Protein AF-A0A4Q4ZYK1-F1 (afdb_monomer_lite)

Sequence (142 aa):
MRPLSVGLQALEALKPWEPWPSESTLEKKIGTAIAASIENYIQQPTEEETRPVDYGVVMVHNATTGQSVMPLSKDATAPRGYFDHAQLLGHEGDESYGRVTVGQWLRATVPGLDKADWDAVVAGVSRYELLKETTKGLEIPW

Foldseek 3Di:
DDDDPPPPPVVVVPDPPDPDPPLVRCPPPPPWDKDKDKDKAWDDADPVRQWIKIKIWIWIAGPSVRDIDIFIFDIQTDDNVLVVVQVVQPADPDRRHGPDDPLRVVCVVDPPDRSQQNSCVGRVDGPVVRVVVRCVPPDHPD

pLDDT: mean 79.95, std 17.39, range [34.22, 96.75]

Structure (mmCIF, N/CA/C/O backbone):
data_AF-A0A4Q4ZYK1-F1
#
_entry.id   AF-A0A4Q4ZYK1-F1
#
loop_
_atom_site.group_PDB
_atom_site.id
_atom_site.type_symbol
_atom_site.label_atom_id
_atom_site.label_alt_id
_atom_site.label_comp_id
_atom_site.label_asym_id
_atom_site.label_entity_id
_atom_site.label_seq_id
_atom_site.pdbx_PDB_ins_code
_atom_site.Cartn_x
_atom_site.Cartn_y
_atom_site.Cartn_z
_atom_site.occupancy
_atom_site.B_iso_or_equiv
_atom_site.auth_seq_id
_atom_site.auth_comp_id
_atom_site.auth_asym_id
_atom_site.auth_atom_id
_atom_site.pdbx_PDB_model_num
ATOM 1 N N . MET A 1 1 ? -38.650 32.221 -24.829 1.00 38.75 1 MET A N 1
ATOM 2 C CA . M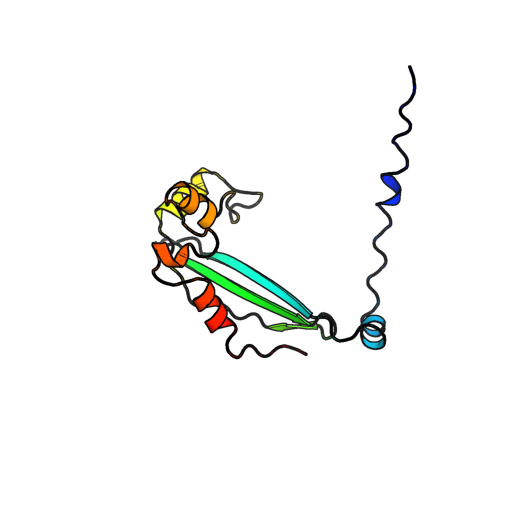ET A 1 1 ? -37.946 32.257 -23.530 1.00 38.75 1 MET A CA 1
ATOM 3 C C . MET A 1 1 ? -38.811 31.558 -22.496 1.00 38.75 1 MET A C 1
ATOM 5 O O . MET A 1 1 ? -39.856 32.084 -22.146 1.00 38.75 1 MET A O 1
ATOM 9 N N . ARG A 1 2 ? -38.437 30.343 -22.087 1.00 34.22 2 ARG A N 1
ATOM 10 C CA . ARG A 1 2 ? -39.022 29.653 -20.929 1.00 34.22 2 ARG A CA 1
ATOM 11 C C . ARG A 1 2 ? -37.935 29.630 -19.850 1.00 34.22 2 ARG A C 1
ATOM 13 O O . ARG A 1 2 ? -36.830 29.209 -20.189 1.00 34.22 2 ARG A O 1
ATOM 20 N N . PRO A 1 3 ? -38.180 30.100 -18.619 1.00 36.31 3 PRO A N 1
ATOM 21 C CA . PRO A 1 3 ? -37.187 29.983 -17.566 1.00 36.31 3 PRO A CA 1
ATOM 22 C C . PRO A 1 3 ? -37.113 28.523 -17.098 1.00 36.31 3 PRO A C 1
ATOM 24 O O . PRO A 1 3 ? -38.133 27.878 -16.859 1.00 36.31 3 PRO A O 1
ATOM 27 N N . LEU A 1 4 ? -35.885 28.008 -17.029 1.00 37.47 4 LEU A N 1
ATOM 28 C CA . LEU A 1 4 ? -35.530 26.688 -16.514 1.00 37.47 4 LEU A CA 1
ATOM 29 C C . LEU A 1 4 ? -35.800 26.639 -15.004 1.00 37.47 4 LEU A C 1
ATOM 31 O O . LEU A 1 4 ? -35.128 27.300 -14.217 1.00 37.47 4 LEU A O 1
ATOM 35 N N . SER A 1 5 ? -36.773 25.829 -14.599 1.00 47.78 5 SER A N 1
ATOM 36 C CA . SER A 1 5 ? -37.141 25.538 -13.211 1.00 47.78 5 SER A CA 1
ATOM 37 C C . SER A 1 5 ? -36.249 24.452 -12.586 1.00 47.78 5 SER A C 1
ATOM 39 O O . SER A 1 5 ? -36.757 23.475 -12.044 1.00 47.78 5 SER A O 1
ATOM 41 N N . VAL A 1 6 ? -34.923 24.584 -12.678 1.00 44.22 6 VAL A N 1
ATOM 42 C CA . VAL A 1 6 ? -33.968 23.560 -12.183 1.00 44.22 6 VAL A CA 1
ATOM 43 C C . VAL A 1 6 ? -33.164 24.062 -10.970 1.00 44.22 6 VAL A C 1
ATOM 45 O O . VAL A 1 6 ? -32.109 23.542 -10.636 1.00 44.22 6 VAL A O 1
ATOM 48 N N . GLY A 1 7 ? -33.659 25.094 -10.281 1.00 40.66 7 GLY A N 1
ATOM 49 C CA . GLY A 1 7 ? -32.918 25.772 -9.210 1.00 40.66 7 GLY A CA 1
ATOM 50 C C . GLY A 1 7 ? -33.197 25.321 -7.773 1.00 40.66 7 GLY A C 1
ATOM 51 O O . GLY A 1 7 ? -32.487 25.778 -6.887 1.00 40.66 7 GLY A O 1
ATOM 52 N N . LEU A 1 8 ? -34.203 24.476 -7.501 1.00 39.66 8 LEU A N 1
ATOM 53 C CA . LEU A 1 8 ? -34.606 24.183 -6.109 1.00 39.66 8 LEU A CA 1
ATOM 54 C C . LEU A 1 8 ? -34.211 22.800 -5.571 1.00 39.66 8 LEU A C 1
ATOM 56 O O . LEU A 1 8 ? -34.051 22.668 -4.365 1.00 39.66 8 LEU A O 1
ATOM 60 N N . GLN A 1 9 ? -33.991 21.786 -6.412 1.00 43.53 9 GLN A N 1
ATOM 61 C CA . GLN A 1 9 ? -33.667 20.435 -5.914 1.00 43.53 9 GLN A CA 1
ATOM 62 C C . GLN A 1 9 ? -32.195 20.262 -5.503 1.00 43.53 9 GLN A C 1
ATOM 64 O O . GLN A 1 9 ? -31.885 19.398 -4.690 1.00 43.53 9 GLN A O 1
ATOM 69 N N . ALA A 1 10 ? -31.283 21.101 -6.006 1.00 41.72 10 ALA A N 1
ATOM 70 C CA . ALA A 1 10 ? -29.862 21.034 -5.648 1.00 41.72 10 ALA A CA 1
ATOM 71 C C . ALA A 1 10 ? -29.531 21.702 -4.297 1.00 41.72 10 ALA A C 1
ATOM 73 O O . ALA A 1 10 ? -28.485 21.425 -3.718 1.00 41.72 10 ALA A O 1
ATOM 74 N N . LEU A 1 11 ? -30.416 22.560 -3.774 1.00 37.97 11 LEU A N 1
ATOM 75 C CA . LEU A 1 11 ? -30.206 23.267 -2.503 1.00 37.97 11 LEU A CA 1
ATOM 76 C C . LEU A 1 11 ? -30.679 22.467 -1.276 1.00 37.97 1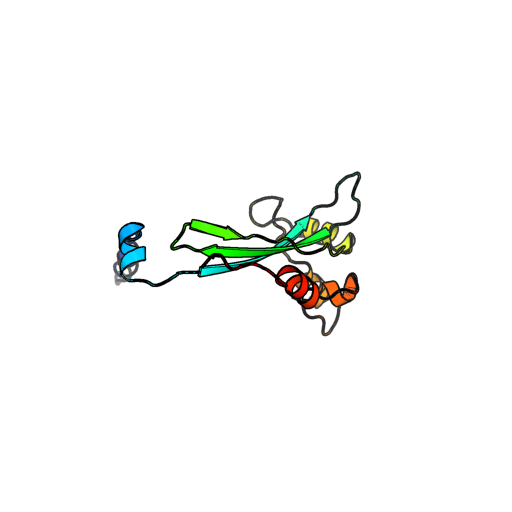1 LEU A C 1
ATOM 78 O O . LEU A 1 11 ? -30.181 22.702 -0.181 1.00 37.97 11 LEU A O 1
ATOM 82 N N . GLU A 1 12 ? -31.560 21.472 -1.441 1.00 43.72 12 GLU A N 1
ATOM 83 C CA . GLU A 1 12 ? -31.958 20.567 -0.345 1.00 43.72 12 GLU A CA 1
ATOM 84 C C . GLU A 1 12 ? -30.881 19.527 0.015 1.00 43.72 12 GLU A C 1
ATOM 86 O O . GLU A 1 12 ? -30.918 18.961 1.108 1.00 43.72 12 GLU A O 1
ATOM 91 N N . ALA A 1 13 ? -29.893 19.305 -0.860 1.00 45.56 13 ALA A N 1
ATOM 92 C CA . ALA A 1 13 ? -28.753 18.416 -0.606 1.00 45.56 13 ALA A CA 1
ATOM 93 C C . ALA A 1 13 ? -27.644 19.069 0.246 1.00 45.56 13 ALA A C 1
ATOM 95 O O . ALA A 1 13 ? -26.728 18.384 0.691 1.00 45.56 13 ALA A O 1
ATOM 96 N N . LEU A 1 14 ? -27.742 20.378 0.502 1.00 44.31 14 LEU A N 1
ATOM 97 C CA . LEU A 1 14 ? -26.846 21.145 1.373 1.00 44.31 14 LEU A CA 1
ATOM 98 C C . LEU A 1 14 ? -27.494 21.407 2.736 1.00 44.31 14 LEU A C 1
ATOM 100 O O . LEU A 1 14 ? -27.354 22.492 3.306 1.00 44.31 14 LEU A O 1
ATOM 104 N N . LYS A 1 15 ? -28.217 20.422 3.284 1.00 42.72 15 LYS A N 1
ATOM 105 C CA . LYS A 1 15 ? -28.489 20.463 4.721 1.00 42.72 15 LYS A CA 1
ATOM 106 C C . LYS A 1 15 ? -27.132 20.481 5.431 1.00 42.72 15 LYS A C 1
ATOM 108 O O . LYS A 1 15 ? -26.275 19.670 5.074 1.00 42.72 15 LYS A O 1
ATOM 113 N N . PRO A 1 16 ? -26.906 21.390 6.397 1.00 46.12 16 PRO A N 1
ATOM 114 C CA . PRO A 1 16 ? -25.759 21.256 7.278 1.00 46.12 16 PRO A CA 1
ATOM 115 C C . PRO A 1 16 ? -25.810 19.835 7.828 1.00 46.12 16 PRO A C 1
ATOM 117 O O . PRO A 1 16 ? -26.860 19.409 8.313 1.00 46.12 16 PRO A O 1
ATOM 120 N N . TRP A 1 17 ? -24.716 19.098 7.629 1.00 50.25 17 TRP A N 1
ATOM 121 C CA . TRP A 1 17 ? -24.505 17.782 8.212 1.00 50.25 17 TRP A CA 1
ATOM 122 C C . TRP A 1 17 ? -25.092 17.779 9.626 1.00 50.25 17 TRP A C 1
ATOM 124 O O . TRP A 1 17 ? -24.800 18.675 10.427 1.00 50.25 17 TRP A O 1
ATOM 134 N N . GLU A 1 18 ? -26.013 16.854 9.898 1.00 53.19 18 GLU A N 1
ATOM 135 C CA . GLU A 1 18 ? -26.502 16.699 11.261 1.00 53.19 18 GLU A CA 1
ATOM 136 C C . GLU A 1 18 ? -25.273 16.491 12.151 1.00 53.19 18 GLU A C 1
ATOM 138 O O . GLU A 1 18 ? -24.368 15.745 11.754 1.00 53.19 18 GLU A O 1
ATOM 143 N N . PRO A 1 19 ? -25.177 17.186 13.299 1.00 57.97 19 PRO A N 1
ATOM 144 C CA . PRO A 1 19 ? -24.050 16.997 14.190 1.00 57.97 19 PRO A CA 1
ATOM 145 C C . PRO A 1 19 ? -23.947 15.506 14.481 1.00 57.97 19 PRO A C 1
ATOM 147 O O . PRO A 1 19 ? -24.948 14.872 14.830 1.00 57.97 19 PRO A O 1
ATOM 150 N N . TRP A 1 20 ? -22.746 14.958 14.282 1.00 55.03 20 TRP A N 1
ATOM 151 C CA . TRP A 1 20 ? -22.459 13.565 14.596 1.00 55.03 20 TRP A CA 1
ATOM 152 C C . TRP A 1 20 ? -23.040 13.267 15.985 1.00 55.03 20 TRP A C 1
ATOM 154 O O . TRP A 1 20 ? -22.831 14.081 16.896 1.00 55.03 20 TRP A O 1
ATOM 164 N N . PRO A 1 21 ? -23.820 12.185 16.162 1.00 59.31 21 PRO A N 1
ATOM 165 C CA . PRO A 1 21 ? -24.350 11.844 17.474 1.00 59.31 21 PRO A CA 1
ATOM 166 C C . PRO A 1 21 ? -23.203 11.868 18.485 1.00 59.31 21 PRO A C 1
ATOM 168 O O . PRO A 1 21 ? -22.118 11.361 18.198 1.00 59.31 21 PRO A O 1
ATOM 171 N N . SER A 1 22 ? -23.426 12.499 19.644 1.00 58.62 22 SER A N 1
ATOM 172 C CA . SER A 1 22 ? -22.420 12.542 20.710 1.00 58.62 22 SER A CA 1
ATOM 173 C C . SER A 1 22 ? -21.926 11.124 21.010 1.00 58.62 22 SER A C 1
ATOM 175 O O . SER A 1 22 ? -22.719 10.187 20.902 1.00 58.62 22 SER A O 1
ATOM 177 N N . GLU A 1 23 ? -20.665 10.955 21.422 1.00 54.44 23 GLU A N 1
ATOM 178 C CA . GLU A 1 23 ? -20.086 9.638 21.773 1.00 54.44 23 GLU A CA 1
ATOM 179 C C . GLU A 1 23 ? -21.047 8.805 22.645 1.00 54.44 23 GLU A C 1
ATOM 181 O O . GLU A 1 23 ? -21.353 7.655 22.343 1.00 54.44 23 GLU A O 1
ATOM 186 N N . SER A 1 24 ? -21.680 9.451 23.629 1.00 54.44 24 SER A N 1
ATOM 187 C CA . SER A 1 24 ? -22.664 8.843 24.536 1.00 54.44 24 SER A CA 1
ATOM 188 C C . SER A 1 24 ? -23.961 8.332 23.883 1.00 54.44 24 SER A C 1
ATOM 190 O O . SER A 1 24 ? -24.680 7.524 24.479 1.00 54.44 24 SER A O 1
ATOM 192 N N . THR A 1 25 ? -24.304 8.826 22.692 1.00 54.34 25 THR A N 1
ATOM 193 C CA . THR A 1 25 ? -25.488 8.431 21.914 1.00 54.34 25 THR A CA 1
ATOM 194 C C . THR A 1 25 ? -25.168 7.264 20.979 1.00 54.34 25 THR A C 1
ATOM 196 O O . THR A 1 25 ? -26.027 6.402 20.782 1.00 54.34 25 THR A O 1
ATOM 199 N N . LEU A 1 26 ? -23.936 7.198 20.456 1.00 55.78 26 LEU A N 1
ATOM 200 C CA . LEU A 1 26 ? -23.427 6.054 19.693 1.00 55.78 26 LEU A CA 1
ATOM 201 C C . LEU A 1 26 ? -23.354 4.806 20.579 1.00 55.78 26 LEU A C 1
ATOM 203 O O . LEU A 1 26 ? -23.958 3.793 20.236 1.00 55.78 26 LEU A O 1
ATOM 207 N N . GLU A 1 27 ? -22.753 4.924 21.767 1.00 53.41 27 GLU A N 1
ATOM 208 C CA . GLU A 1 27 ? -22.574 3.816 22.722 1.00 53.41 27 GLU A CA 1
ATOM 209 C C . GLU A 1 27 ? -23.880 3.121 23.147 1.00 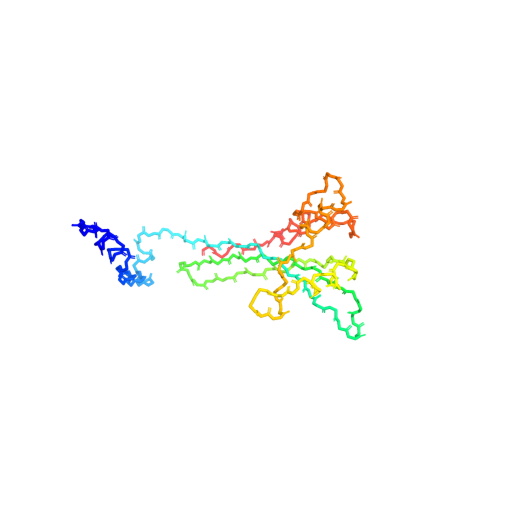53.41 27 GLU A C 1
ATOM 211 O O . GLU A 1 27 ? -23.878 1.946 23.508 1.00 53.41 27 GLU A O 1
ATOM 216 N N . LYS A 1 28 ? -25.016 3.834 23.147 1.00 57.16 28 LYS A N 1
ATOM 217 C CA . LYS A 1 28 ? -26.273 3.336 23.739 1.00 57.16 28 LYS A CA 1
ATOM 218 C C . LYS A 1 28 ? -27.264 2.732 22.743 1.00 57.16 28 LYS A C 1
ATOM 220 O O . LYS A 1 28 ? -28.294 2.217 23.181 1.00 57.16 28 LYS A O 1
ATOM 225 N N . LYS A 1 29 ? -27.018 2.810 21.429 1.00 57.56 29 LYS A N 1
ATOM 226 C CA . LYS A 1 29 ? -27.977 2.336 20.403 1.00 57.56 29 LYS A CA 1
ATOM 227 C C . LYS A 1 29 ? -27.357 1.654 19.188 1.00 57.56 29 LYS A C 1
ATOM 229 O O . LYS A 1 29 ? -28.050 0.890 18.522 1.00 57.56 29 LYS A O 1
ATOM 234 N N . ILE A 1 30 ? -26.099 1.938 18.887 1.00 65.25 30 ILE A N 1
ATOM 235 C CA . ILE A 1 30 ? -25.355 1.356 17.775 1.00 65.25 30 ILE A CA 1
ATOM 236 C C . ILE A 1 30 ? -24.335 0.452 18.469 1.00 65.25 30 ILE A C 1
ATOM 238 O O . ILE A 1 30 ? -23.720 0.879 19.437 1.00 65.25 30 ILE A O 1
ATOM 242 N N . GLY A 1 31 ? -24.231 -0.825 18.106 1.00 79.56 31 GLY A N 1
ATOM 243 C CA . GLY A 1 31 ? -23.212 -1.699 18.705 1.00 79.56 31 GLY A CA 1
ATOM 244 C C . GLY A 1 31 ? -21.785 -1.193 18.434 1.00 79.56 31 GLY A C 1
ATOM 245 O O . GLY A 1 31 ? -21.569 -0.051 18.030 1.00 79.56 31 GLY A O 1
ATOM 246 N N . THR A 1 32 ? -20.783 -2.054 18.592 1.00 87.62 32 THR A N 1
ATOM 247 C CA . THR A 1 32 ? -19.418 -1.714 18.164 1.00 87.62 32 THR A CA 1
ATOM 248 C C . THR A 1 32 ? -19.398 -1.358 16.671 1.00 87.62 32 THR A C 1
ATOM 250 O O . THR A 1 32 ? -19.817 -2.156 15.828 1.00 87.62 32 THR A O 1
ATOM 253 N N . ALA A 1 33 ? -18.900 -0.165 16.343 1.00 90.38 33 ALA A N 1
ATOM 254 C CA . ALA A 1 33 ? -18.683 0.296 14.980 1.00 90.38 33 ALA A CA 1
ATOM 255 C C . ALA A 1 33 ? -17.186 0.235 14.656 1.00 90.38 33 ALA A C 1
ATOM 257 O O . ALA A 1 33 ? -16.393 0.994 15.208 1.00 90.38 33 ALA A O 1
ATOM 258 N N . ILE A 1 34 ? -16.807 -0.658 13.740 1.00 93.81 34 ILE A N 1
ATOM 259 C CA . ILE A 1 34 ? -15.431 -0.791 13.253 1.00 93.81 34 ILE A CA 1
ATOM 260 C C . ILE A 1 34 ? -15.341 -0.252 11.825 1.00 93.81 34 ILE A C 1
ATOM 262 O O . ILE A 1 34 ? -16.092 -0.681 10.948 1.00 93.81 34 ILE A O 1
ATOM 266 N N . ALA A 1 35 ? -14.395 0.650 11.584 1.00 94.50 35 ALA A N 1
ATOM 267 C CA . ALA A 1 35 ? -13.946 1.042 10.257 1.00 94.50 35 ALA A CA 1
ATOM 268 C C . ALA A 1 35 ? -12.596 0.375 9.975 1.00 94.50 35 ALA A C 1
ATOM 270 O O . ALA A 1 35 ? -11.720 0.366 10.837 1.00 94.50 35 ALA A O 1
ATOM 271 N N . ALA A 1 36 ? -12.418 -0.178 8.778 1.00 94.56 36 ALA A N 1
ATOM 272 C CA . ALA A 1 36 ? -11.145 -0.747 8.364 1.00 94.56 36 ALA A CA 1
ATOM 273 C C . ALA A 1 36 ? -10.769 -0.269 6.963 1.00 94.56 36 ALA A C 1
ATOM 275 O O . ALA A 1 36 ? -11.631 -0.180 6.087 1.00 94.56 36 ALA A O 1
ATOM 276 N N . SER A 1 37 ? -9.487 0.014 6.758 1.00 95.19 37 SER A N 1
ATOM 277 C CA . SER A 1 37 ? -8.925 0.357 5.454 1.00 95.19 37 SER A CA 1
ATOM 278 C C . SER A 1 37 ? -7.621 -0.390 5.218 1.00 95.19 37 SER A C 1
ATOM 280 O O . SER A 1 37 ? -6.940 -0.824 6.149 1.00 95.19 37 SER A O 1
ATOM 282 N N . ILE A 1 38 ? -7.300 -0.568 3.941 1.00 93.38 38 ILE A N 1
ATOM 283 C CA . ILE A 1 38 ? -5.995 -1.037 3.496 1.00 93.38 38 ILE A CA 1
ATOM 284 C C . ILE A 1 38 ? -5.501 0.005 2.510 1.00 93.38 38 ILE A C 1
ATOM 286 O O . ILE A 1 38 ? -6.118 0.195 1.464 1.00 93.38 38 ILE A O 1
ATOM 290 N N . GLU A 1 39 ? -4.411 0.666 2.862 1.00 89.81 39 GLU A N 1
ATOM 291 C CA . GLU A 1 39 ? -3.783 1.697 2.047 1.00 89.81 39 GLU A CA 1
ATOM 292 C C . GLU A 1 39 ? -2.404 1.224 1.620 1.00 89.81 39 GLU A C 1
ATOM 294 O O . GLU A 1 39 ? -1.694 0.588 2.394 1.00 89.81 39 GLU A O 1
ATOM 299 N N . ASN A 1 40 ? -2.008 1.552 0.397 1.00 87.38 40 ASN A N 1
ATOM 300 C CA . ASN A 1 40 ? -0.674 1.242 -0.098 1.00 87.38 40 ASN A CA 1
ATOM 301 C C . ASN A 1 40 ? 0.040 2.544 -0.424 1.00 87.38 40 ASN A C 1
ATOM 303 O O . ASN A 1 40 ? -0.559 3.453 -1.003 1.00 87.38 40 ASN A O 1
ATOM 307 N N . TYR A 1 41 ? 1.321 2.621 -0.092 1.00 86.31 41 TYR A N 1
ATOM 308 C CA . TYR A 1 41 ? 2.141 3.764 -0.457 1.00 86.31 41 TYR A CA 1
ATOM 309 C C . TYR A 1 41 ? 3.516 3.313 -0.916 1.00 86.31 41 TYR A C 1
ATOM 311 O O . TYR A 1 41 ? 4.055 2.300 -0.472 1.00 86.31 41 TYR A O 1
ATOM 319 N N . ILE A 1 42 ? 4.087 4.113 -1.807 1.00 87.25 42 ILE A N 1
ATOM 320 C CA . ILE A 1 42 ? 5.434 3.912 -2.312 1.00 87.25 42 ILE A CA 1
ATOM 321 C C . ILE A 1 42 ? 6.302 4.976 -1.680 1.00 87.25 42 ILE A C 1
ATOM 323 O O . ILE A 1 42 ? 6.139 6.167 -1.950 1.00 87.25 42 ILE A O 1
ATOM 327 N N . GLN A 1 43 ? 7.228 4.536 -0.841 1.00 88.56 43 GLN A N 1
ATOM 328 C CA . GLN A 1 43 ? 8.309 5.371 -0.366 1.00 88.56 43 GLN A CA 1
ATOM 329 C C . GLN A 1 43 ? 9.142 5.815 -1.566 1.00 88.56 43 GLN A C 1
ATOM 331 O O . GLN A 1 43 ? 9.646 4.994 -2.343 1.00 88.56 43 GLN A O 1
ATOM 336 N N . GLN A 1 44 ? 9.245 7.134 -1.726 1.00 85.62 44 GLN A N 1
ATOM 337 C CA . GLN A 1 44 ? 10.053 7.722 -2.780 1.00 85.62 44 GLN A CA 1
ATOM 338 C C . GLN A 1 44 ? 11.530 7.387 -2.531 1.00 85.62 44 GLN A C 1
ATOM 340 O O . GLN A 1 44 ? 11.988 7.474 -1.390 1.00 85.62 44 GLN A O 1
ATOM 345 N N . PRO A 1 45 ? 12.281 7.009 -3.574 1.00 86.31 45 PRO A N 1
ATOM 346 C CA . PRO A 1 45 ? 13.699 6.745 -3.436 1.00 86.31 45 PRO A CA 1
ATOM 347 C C . PRO A 1 45 ? 14.449 8.029 -3.060 1.00 86.31 45 PRO A C 1
ATOM 349 O O . PRO A 1 45 ? 14.174 9.103 -3.596 1.00 86.31 45 PRO A O 1
ATOM 352 N N . THR A 1 46 ? 15.429 7.901 -2.174 1.00 84.06 46 THR A N 1
ATOM 353 C CA . THR A 1 46 ? 16.326 8.985 -1.754 1.00 84.06 46 THR A CA 1
ATOM 354 C C . THR A 1 46 ? 17.692 8.848 -2.440 1.00 84.06 46 THR A C 1
ATOM 356 O O . THR A 1 46 ? 17.901 7.958 -3.269 1.00 84.06 46 THR A O 1
ATOM 359 N N . GLU A 1 47 ? 18.642 9.736 -2.123 1.00 81.12 47 GLU A N 1
ATOM 360 C CA . GLU A 1 47 ? 20.035 9.583 -2.578 1.00 81.12 47 GLU A CA 1
ATOM 361 C C . GLU A 1 47 ? 20.680 8.296 -2.034 1.00 81.12 47 GLU A C 1
ATOM 363 O O . GLU A 1 47 ? 21.475 7.659 -2.724 1.00 81.12 47 GLU A O 1
ATOM 368 N N . GLU A 1 48 ? 20.301 7.889 -0.820 1.00 78.06 48 GLU A N 1
ATOM 369 C CA . GLU A 1 48 ? 20.809 6.689 -0.150 1.00 78.06 48 GLU A CA 1
ATOM 370 C C . GLU A 1 48 ? 20.010 5.437 -0.550 1.00 78.06 48 GLU A C 1
ATOM 372 O O . GLU A 1 48 ? 20.578 4.374 -0.813 1.00 78.06 48 GLU A O 1
ATOM 377 N N . GLU A 1 49 ? 18.688 5.566 -0.676 1.00 77.75 49 GLU A N 1
ATOM 378 C CA . GLU A 1 49 ? 17.780 4.486 -1.061 1.00 77.75 49 GLU A CA 1
ATOM 379 C C . GLU A 1 49 ? 17.345 4.640 -2.513 1.00 77.75 49 GLU A C 1
ATOM 381 O O . GLU A 1 49 ? 16.334 5.249 -2.849 1.00 77.75 49 GLU A O 1
ATOM 386 N N . THR A 1 50 ? 18.115 4.040 -3.412 1.00 80.06 50 THR A N 1
ATOM 387 C CA . THR A 1 50 ? 17.935 4.251 -4.856 1.00 80.06 50 THR A CA 1
ATOM 388 C C . THR A 1 50 ? 16.693 3.586 -5.455 1.00 80.06 50 THR A C 1
ATOM 390 O O . THR A 1 50 ? 16.344 3.880 -6.605 1.00 80.06 50 THR A O 1
ATOM 393 N N . ARG A 1 51 ? 16.015 2.693 -4.722 1.00 82.50 51 ARG A N 1
ATOM 394 C CA . ARG A 1 51 ? 14.863 1.933 -5.224 1.00 82.50 51 ARG A CA 1
ATOM 395 C C . ARG A 1 51 ? 13.589 2.299 -4.457 1.00 82.50 51 ARG A C 1
ATOM 397 O O . ARG A 1 51 ? 13.630 2.288 -3.233 1.00 82.50 51 ARG A O 1
ATOM 404 N N . PRO A 1 52 ? 12.476 2.588 -5.157 1.00 88.25 52 PRO A N 1
ATOM 405 C CA . PRO A 1 52 ? 11.187 2.812 -4.515 1.00 88.25 52 PRO A CA 1
ATOM 406 C C . PRO A 1 52 ? 10.732 1.547 -3.783 1.00 88.25 52 PRO A C 1
ATOM 408 O O . PRO A 1 52 ? 10.875 0.436 -4.304 1.00 88.25 52 PRO A O 1
ATOM 411 N N . VAL A 1 53 ? 10.162 1.725 -2.597 1.00 89.88 53 VAL A N 1
ATOM 412 C CA . VAL A 1 53 ? 9.684 0.622 -1.762 1.00 89.88 53 VAL A CA 1
ATOM 413 C C . VAL A 1 53 ? 8.198 0.784 -1.522 1.00 89.88 53 VAL A C 1
ATOM 415 O O . VAL A 1 53 ? 7.753 1.844 -1.099 1.00 89.88 53 VAL A O 1
ATOM 418 N N . ASP A 1 54 ? 7.434 -0.257 -1.808 1.00 90.50 54 ASP A N 1
ATOM 419 C CA . ASP A 1 54 ? 6.016 -0.306 -1.511 1.00 90.50 54 ASP A CA 1
ATOM 420 C C . ASP A 1 54 ? 5.766 -0.939 -0.137 1.00 90.50 54 ASP A C 1
ATOM 422 O O . ASP A 1 54 ? 6.360 -1.966 0.213 1.00 90.50 54 ASP A O 1
ATOM 426 N N . TYR A 1 55 ? 4.860 -0.315 0.611 1.00 91.88 55 TYR A N 1
ATOM 427 C CA . TYR A 1 55 ? 4.290 -0.852 1.833 1.00 91.88 55 TYR A CA 1
ATOM 428 C C . TYR A 1 55 ? 2.761 -0.850 1.764 1.00 91.88 55 TYR A C 1
ATOM 430 O O . TYR A 1 55 ? 2.142 0.072 1.229 1.00 91.88 55 TYR A O 1
ATOM 438 N N . GLY A 1 56 ? 2.143 -1.855 2.384 1.00 92.56 56 GLY A N 1
ATOM 439 C CA . GLY A 1 56 ? 0.724 -1.869 2.723 1.00 92.56 56 GLY A CA 1
ATOM 440 C C . GLY A 1 56 ? 0.509 -1.537 4.199 1.00 92.56 56 GLY A C 1
ATOM 441 O O . GLY A 1 56 ? 1.149 -2.115 5.074 1.00 92.56 56 GLY A O 1
ATOM 442 N N . VAL A 1 57 ? -0.423 -0.640 4.491 1.00 94.31 57 VAL A N 1
ATOM 443 C CA . VAL A 1 57 ? -0.907 -0.318 5.835 1.00 94.31 57 VAL A CA 1
ATOM 444 C C . VAL A 1 57 ? -2.303 -0.890 5.968 1.00 94.31 57 VAL A C 1
ATOM 446 O O . VAL A 1 57 ? -3.177 -0.584 5.161 1.00 94.31 57 VAL A O 1
ATOM 449 N N . VAL A 1 58 ? -2.537 -1.687 7.004 1.00 95.31 58 VAL A N 1
ATOM 450 C CA . VAL A 1 58 ? -3.896 -2.068 7.396 1.00 95.31 58 VAL A CA 1
ATOM 451 C C . VAL A 1 58 ? -4.272 -1.209 8.586 1.00 95.31 58 VAL A C 1
ATOM 453 O O . VAL A 1 58 ? -3.529 -1.172 9.555 1.00 95.31 58 VAL A O 1
ATOM 456 N N . MET A 1 59 ? -5.410 -0.531 8.539 1.00 96.06 59 MET A N 1
ATOM 457 C CA . MET A 1 59 ? -5.948 0.228 9.664 1.00 96.06 59 MET A CA 1
ATOM 458 C C . MET A 1 59 ? -7.261 -0.401 10.100 1.00 96.06 59 MET A C 1
ATOM 460 O O . MET A 1 59 ? -8.133 -0.658 9.275 1.00 96.06 59 MET A O 1
ATOM 464 N N . VAL A 1 60 ? -7.414 -0.619 11.402 1.00 96.75 60 VAL A N 1
ATOM 465 C CA . VAL A 1 60 ? -8.690 -0.978 12.025 1.00 96.75 60 VAL A CA 1
ATOM 466 C C . VAL A 1 60 ? -8.948 0.018 13.142 1.00 96.75 60 VAL A C 1
ATOM 468 O O . VAL A 1 60 ? -8.147 0.141 14.066 1.00 96.75 60 VAL A O 1
ATOM 471 N N . HIS A 1 61 ? -10.057 0.738 13.040 1.00 96.12 61 HIS A N 1
ATOM 472 C CA . HIS A 1 61 ? -10.476 1.776 13.965 1.00 96.12 61 HIS A CA 1
ATOM 473 C C . HIS A 1 61 ? -11.835 1.428 14.559 1.00 96.12 61 HIS A C 1
ATOM 475 O O . HIS A 1 61 ? -12.815 1.247 13.837 1.00 96.12 61 HIS A O 1
ATOM 481 N N . ASN A 1 62 ? -11.901 1.373 15.880 1.00 94.88 62 ASN A N 1
ATOM 482 C CA . ASN A 1 62 ? -13.149 1.309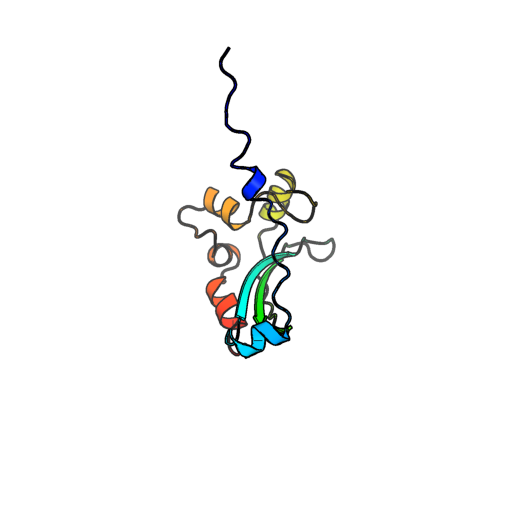 16.609 1.00 94.88 62 ASN A CA 1
ATOM 483 C C . ASN A 1 62 ? -13.680 2.723 16.812 1.00 94.88 62 ASN A C 1
ATOM 485 O O . ASN A 1 62 ? -13.206 3.457 17.673 1.00 94.88 62 ASN A O 1
ATOM 489 N N . ALA A 1 63 ? -14.681 3.092 16.019 1.00 90.88 63 ALA A N 1
ATOM 490 C CA . ALA A 1 63 ? -15.320 4.399 16.094 1.00 90.88 63 ALA A CA 1
ATOM 491 C C . ALA A 1 63 ? -16.175 4.567 17.361 1.00 90.88 63 ALA A C 1
ATOM 493 O O . ALA A 1 63 ? -16.532 5.689 17.709 1.00 90.88 63 ALA A O 1
ATOM 494 N N . THR A 1 64 ? -16.509 3.468 18.046 1.00 87.31 64 THR A N 1
ATOM 495 C CA . THR A 1 64 ? -17.227 3.504 19.324 1.00 87.31 64 THR A CA 1
ATOM 496 C C . THR A 1 64 ? -16.284 3.826 20.483 1.00 87.31 64 THR A C 1
ATOM 498 O O . THR A 1 64 ? -16.666 4.586 21.364 1.00 87.31 64 THR A O 1
ATOM 501 N N . THR A 1 65 ? -15.061 3.281 20.491 1.00 89.44 65 THR A N 1
ATOM 502 C CA . THR A 1 65 ? -14.094 3.456 21.599 1.00 89.44 65 THR A CA 1
ATOM 503 C C . THR A 1 65 ? -12.946 4.418 21.283 1.00 89.44 65 THR A C 1
ATOM 505 O O . THR A 1 65 ? -12.138 4.728 22.158 1.00 89.44 65 THR A O 1
ATOM 508 N N . GLY A 1 66 ? -12.822 4.864 20.032 1.00 90.12 66 GLY A N 1
ATOM 509 C CA . GLY A 1 66 ? -11.720 5.694 19.544 1.00 90.12 66 GLY A CA 1
ATOM 510 C C . GLY A 1 66 ? -10.386 4.949 19.380 1.00 90.12 6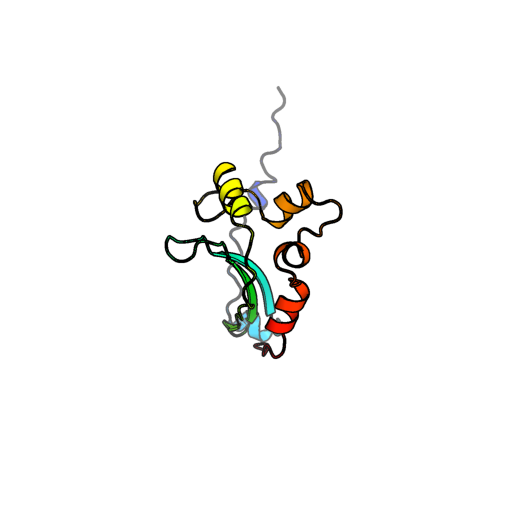6 GLY A C 1
ATOM 511 O O . GLY A 1 66 ? -9.378 5.565 19.033 1.00 90.12 66 GLY A O 1
ATOM 512 N N . GLN A 1 67 ? -10.341 3.637 19.623 1.00 95.00 67 GLN A N 1
ATOM 513 C CA . GLN A 1 67 ? -9.109 2.849 19.560 1.00 95.00 67 GLN A CA 1
ATOM 514 C C . GLN A 1 67 ? -8.754 2.452 18.126 1.00 95.00 67 GLN A C 1
ATOM 516 O O . GLN A 1 67 ? -9.629 2.152 17.319 1.00 95.00 67 GLN A O 1
ATOM 521 N N . SER A 1 68 ? -7.458 2.421 17.806 1.00 96.25 68 SER A N 1
ATOM 522 C CA . SER A 1 68 ? -6.973 2.052 16.471 1.00 96.25 68 SER A CA 1
ATOM 523 C C . SER A 1 68 ? -5.773 1.118 16.543 1.00 96.25 68 SER A C 1
ATOM 525 O O . SER A 1 68 ? -4.920 1.266 17.416 1.00 96.25 68 SER A O 1
ATOM 527 N N . VAL A 1 69 ? -5.677 0.213 15.574 1.00 96.75 69 VAL A N 1
ATOM 528 C CA . VAL A 1 69 ? -4.482 -0.591 15.291 1.00 96.75 69 VAL A CA 1
ATOM 529 C C . VAL A 1 69 ? -4.094 -0.407 13.827 1.00 96.75 69 VAL A C 1
ATOM 531 O O . VAL A 1 69 ? -4.963 -0.365 12.954 1.00 96.75 69 VAL A O 1
ATOM 534 N N . MET A 1 70 ? -2.795 -0.247 13.567 1.00 95.31 70 MET A N 1
ATOM 535 C CA . MET A 1 70 ? -2.272 0.095 12.239 1.00 95.31 70 MET A CA 1
ATOM 536 C C . MET A 1 70 ? -0.981 -0.672 11.903 1.00 95.31 70 MET A C 1
ATOM 538 O O . MET A 1 70 ? 0.099 -0.079 11.923 1.00 95.31 70 MET A O 1
ATOM 542 N N . PRO A 1 71 ? -1.027 -1.995 11.669 1.00 94.81 71 PRO A N 1
ATOM 543 C CA . PRO A 1 71 ? 0.159 -2.731 11.249 1.00 94.81 71 PRO A CA 1
ATOM 544 C C . PRO A 1 71 ? 0.603 -2.343 9.828 1.00 94.81 71 PRO A C 1
ATOM 546 O O . PRO A 1 71 ? -0.211 -2.126 8.926 1.00 94.81 71 PRO A O 1
ATOM 549 N N . LEU A 1 72 ? 1.922 -2.312 9.643 1.00 94.00 72 LEU A N 1
ATOM 550 C CA . LEU A 1 72 ? 2.599 -2.119 8.364 1.00 94.00 72 LEU A CA 1
ATOM 551 C C . LEU A 1 72 ? 3.063 -3.475 7.824 1.00 94.00 72 LEU A C 1
ATOM 553 O O . LEU A 1 72 ? 3.572 -4.304 8.583 1.00 94.00 72 LEU A O 1
ATOM 557 N N . SER A 1 73 ? 2.909 -3.699 6.523 1.00 94.38 73 SER A N 1
ATOM 558 C CA . SER A 1 73 ? 3.435 -4.888 5.867 1.00 94.38 73 SER A CA 1
ATOM 559 C C . SER A 1 73 ? 4.955 -4.868 5.776 1.00 94.38 73 SER A C 1
ATOM 561 O O . SER A 1 73 ? 5.602 -3.831 5.926 1.00 94.38 73 SER A O 1
ATOM 563 N N . LYS A 1 74 ? 5.536 -6.028 5.459 1.00 91.94 74 LYS A N 1
ATOM 564 C CA . LYS A 1 74 ? 6.903 -6.059 4.926 1.00 91.94 74 LYS A CA 1
ATOM 565 C C . LYS A 1 74 ? 6.973 -5.276 3.614 1.00 91.94 74 LYS A C 1
ATOM 567 O O . LYS A 1 74 ? 5.954 -5.078 2.946 1.00 91.94 74 LYS A O 1
ATOM 572 N N . ASP A 1 75 ? 8.183 -4.857 3.285 1.00 89.12 75 ASP A N 1
ATOM 573 C CA . ASP A 1 75 ? 8.518 -4.118 2.084 1.00 89.12 75 ASP A CA 1
ATOM 574 C C . ASP A 1 75 ? 8.453 -4.978 0.815 1.00 89.12 75 ASP A C 1
ATOM 576 O O . ASP A 1 75 ? 8.834 -6.151 0.802 1.00 89.12 75 ASP A O 1
ATOM 580 N N . ALA A 1 76 ? 8.027 -4.355 -0.283 1.00 89.25 76 ALA A N 1
ATOM 581 C CA . ALA A 1 76 ? 8.190 -4.876 -1.633 1.00 89.25 76 ALA A CA 1
ATOM 582 C C . ALA A 1 76 ? 8.907 -3.831 -2.498 1.00 89.25 76 ALA A C 1
ATOM 584 O O . ALA A 1 76 ? 8.428 -2.718 -2.702 1.00 89.25 76 ALA A O 1
ATOM 585 N N . THR A 1 77 ? 10.095 -4.156 -3.010 1.00 88.75 77 THR A N 1
ATOM 586 C CA . THR A 1 77 ? 10.849 -3.213 -3.850 1.00 88.75 77 THR A CA 1
ATOM 587 C C . THR A 1 77 ? 10.218 -3.104 -5.240 1.00 88.75 77 THR A C 1
ATOM 589 O O . THR A 1 77 ? 10.177 -4.079 -5.993 1.00 88.75 77 THR A O 1
ATOM 592 N N . ALA A 1 78 ? 9.808 -1.894 -5.620 1.00 83.44 78 ALA A N 1
ATOM 593 C CA . ALA A 1 78 ? 9.335 -1.590 -6.962 1.00 83.44 78 ALA A CA 1
ATOM 594 C C . ALA A 1 78 ? 10.509 -1.306 -7.930 1.00 83.44 78 ALA A C 1
ATOM 596 O O . ALA A 1 78 ? 11.562 -0.793 -7.532 1.00 83.44 78 ALA A O 1
ATOM 597 N N . PRO A 1 79 ? 10.352 -1.578 -9.239 1.00 81.19 79 PRO A N 1
ATOM 598 C CA . PRO A 1 79 ? 11.324 -1.154 -10.243 1.00 81.19 79 PRO A CA 1
ATOM 599 C C . PRO A 1 79 ? 11.462 0.377 -10.299 1.00 81.19 79 PRO A C 1
ATOM 601 O O . PRO A 1 79 ? 10.469 1.087 -10.443 1.00 81.19 79 PRO A O 1
ATOM 604 N N . ARG A 1 80 ? 12.696 0.904 -10.285 1.00 84.31 80 ARG A N 1
ATOM 605 C CA . ARG A 1 80 ? 12.960 2.359 -10.340 1.00 84.31 80 ARG A CA 1
ATOM 606 C C . ARG A 1 80 ? 12.330 3.047 -11.557 1.00 84.31 80 ARG A C 1
ATOM 608 O O . ARG A 1 80 ? 11.766 4.125 -11.416 1.00 84.31 80 ARG A O 1
ATOM 615 N N . GLY A 1 81 ? 12.340 2.385 -12.716 1.00 83.69 81 GLY A N 1
ATOM 616 C CA . GLY A 1 81 ? 11.754 2.929 -13.945 1.00 83.69 81 GLY A CA 1
ATOM 617 C C . GLY A 1 81 ? 10.250 3.215 -13.853 1.00 83.69 81 GLY A C 1
ATOM 618 O O . GLY A 1 81 ? 9.767 4.091 -14.563 1.00 83.69 81 GLY A O 1
ATOM 619 N N . TYR A 1 82 ? 9.515 2.537 -12.960 1.00 80.19 82 TYR A N 1
ATOM 620 C CA . TYR A 1 82 ? 8.131 2.916 -12.675 1.00 80.19 82 TYR A CA 1
ATOM 621 C C . TYR A 1 82 ? 8.071 4.290 -12.005 1.00 80.19 82 TYR A C 1
ATOM 623 O O . TYR A 1 82 ? 7.313 5.146 -12.450 1.00 80.19 82 TYR A O 1
ATOM 631 N N . PHE A 1 83 ? 8.860 4.493 -10.944 1.00 82.50 83 PHE A N 1
ATOM 632 C CA . PHE A 1 83 ? 8.847 5.741 -10.185 1.00 82.50 83 PHE A CA 1
ATOM 633 C C . PHE A 1 83 ? 9.195 6.913 -11.099 1.00 82.50 83 PHE A C 1
ATOM 635 O O . PHE A 1 83 ? 8.444 7.882 -11.166 1.00 82.50 83 PHE A O 1
ATOM 642 N N . ASP A 1 84 ? 10.256 6.767 -11.894 1.00 86.38 84 ASP A N 1
ATOM 643 C CA . ASP A 1 84 ? 10.674 7.795 -12.848 1.00 86.38 84 ASP A CA 1
ATOM 644 C C . ASP A 1 84 ? 9.570 8.092 -13.882 1.00 86.38 84 ASP A C 1
ATOM 646 O O . ASP A 1 84 ? 9.328 9.247 -14.226 1.00 86.38 84 ASP A O 1
ATOM 650 N N . HIS A 1 85 ? 8.847 7.072 -14.358 1.00 83.50 85 HIS A N 1
ATOM 651 C CA . HIS A 1 85 ? 7.743 7.273 -15.295 1.00 83.50 85 HIS A CA 1
ATOM 652 C C . HIS A 1 85 ? 6.522 7.936 -14.646 1.00 83.50 85 HIS A C 1
ATOM 654 O O . HIS A 1 85 ? 5.926 8.829 -15.245 1.00 83.50 85 HIS A O 1
ATOM 660 N N . ALA A 1 86 ? 6.155 7.537 -13.426 1.00 81.81 86 ALA A N 1
ATOM 661 C CA . ALA A 1 86 ? 5.054 8.143 -12.683 1.00 81.81 86 ALA A CA 1
ATOM 662 C C . ALA A 1 86 ? 5.305 9.641 -12.442 1.00 81.81 86 ALA A C 1
ATOM 664 O O . ALA A 1 86 ? 4.398 10.447 -12.638 1.00 81.81 86 ALA A O 1
ATOM 665 N N . GLN A 1 87 ? 6.552 10.016 -12.135 1.00 83.31 87 GLN A N 1
ATOM 666 C CA . GLN A 1 87 ? 6.979 11.413 -12.002 1.00 83.31 87 GLN A CA 1
ATOM 667 C C . GLN A 1 87 ? 6.767 12.216 -13.299 1.00 83.31 87 GLN A C 1
ATOM 669 O O . GLN A 1 87 ? 6.289 13.349 -13.258 1.00 83.31 87 GLN A O 1
ATOM 674 N N . LEU A 1 88 ? 7.035 11.627 -14.473 1.00 86.88 88 LEU A N 1
ATOM 675 C CA . LEU A 1 88 ? 6.813 12.287 -15.772 1.00 86.88 88 LEU A CA 1
ATOM 676 C C . LEU A 1 88 ? 5.332 12.536 -16.091 1.00 86.88 88 LEU A C 1
ATOM 678 O O . LEU A 1 88 ? 5.010 13.462 -16.836 1.00 86.88 88 LEU A O 1
ATOM 682 N N . LEU A 1 89 ? 4.427 11.714 -15.557 1.00 85.94 89 LEU A N 1
ATOM 683 C CA . LEU A 1 89 ? 2.982 11.879 -15.745 1.00 85.94 89 LEU A CA 1
ATOM 684 C C . LEU A 1 89 ? 2.392 12.959 -14.825 1.00 85.94 89 LEU A C 1
ATOM 686 O O . LEU A 1 89 ? 1.255 13.395 -15.034 1.00 85.94 89 LEU A O 1
ATOM 690 N N . GLY A 1 90 ? 3.187 13.430 -13.864 1.00 84.69 90 GLY A N 1
ATOM 691 C CA . GLY A 1 90 ? 2.841 14.474 -12.918 1.00 84.69 90 GLY A CA 1
ATOM 692 C C . GLY A 1 90 ? 1.987 13.980 -11.756 1.00 84.69 90 GLY A C 1
ATOM 693 O O . GLY A 1 90 ? 1.706 12.789 -11.591 1.00 84.69 90 GLY A O 1
ATOM 694 N N . HIS A 1 91 ? 1.549 14.947 -10.958 1.00 85.44 91 HIS A N 1
ATOM 695 C CA . HIS A 1 91 ? 0.939 14.704 -9.659 1.00 85.44 91 HIS A CA 1
ATOM 696 C C . HIS A 1 91 ? -0.531 15.135 -9.609 1.00 85.44 91 HIS A C 1
ATOM 698 O O . HIS A 1 91 ? -0.987 15.983 -10.394 1.00 85.44 91 HIS A O 1
ATOM 704 N N . GLU A 1 92 ? -1.296 14.502 -8.725 1.00 81.06 92 GLU A N 1
ATOM 705 C CA . GLU A 1 92 ? -2.662 14.893 -8.391 1.00 81.06 92 GLU A CA 1
ATOM 706 C C . GLU A 1 92 ? -2.645 15.739 -7.114 1.00 81.06 92 GLU A C 1
ATOM 708 O O . GLU A 1 92 ? -2.592 15.233 -5.997 1.00 81.06 92 GLU A O 1
ATOM 713 N N . GLY A 1 93 ? -2.663 17.063 -7.289 1.00 83.00 93 GLY A N 1
ATOM 714 C CA . GLY A 1 93 ? -2.544 18.003 -6.177 1.00 83.00 93 GLY A CA 1
ATOM 715 C C . GLY A 1 93 ? -1.095 18.158 -5.716 1.00 83.00 93 GLY A C 1
ATOM 716 O O . GLY A 1 93 ? -0.371 18.978 -6.274 1.00 83.00 93 GLY A O 1
ATOM 717 N N . ASP A 1 94 ? -0.704 17.398 -4.696 1.00 78.06 94 ASP A N 1
ATOM 718 C CA . ASP A 1 94 ? 0.617 17.450 -4.050 1.00 78.06 94 ASP A CA 1
ATOM 719 C C . ASP A 1 94 ? 1.615 16.507 -4.750 1.00 78.06 94 ASP A C 1
ATOM 721 O O . ASP A 1 94 ? 1.235 15.441 -5.235 1.00 78.06 94 ASP A O 1
ATOM 725 N N . GLU A 1 95 ? 2.895 16.898 -4.801 1.00 79.31 95 GLU A N 1
ATOM 726 C CA . GLU A 1 95 ? 3.997 16.158 -5.445 1.00 79.31 95 GLU A CA 1
ATOM 727 C C . GLU A 1 95 ? 4.236 14.748 -4.872 1.00 79.31 95 GLU A C 1
ATOM 729 O O . GLU A 1 95 ? 4.933 13.924 -5.460 1.00 79.31 95 GLU A O 1
ATOM 734 N N . SER A 1 96 ? 3.612 14.432 -3.744 1.00 75.38 96 SER A N 1
ATOM 735 C CA . SER A 1 96 ? 3.637 13.117 -3.113 1.00 75.38 96 SER A CA 1
ATOM 736 C C . SER A 1 96 ? 2.661 12.120 -3.753 1.00 75.38 96 SER A C 1
ATOM 738 O O . SER A 1 96 ? 2.795 10.917 -3.527 1.00 75.38 96 SER A O 1
ATOM 740 N N . TYR A 1 97 ? 1.697 12.583 -4.561 1.00 76.44 97 TYR A N 1
ATOM 741 C CA . TYR A 1 97 ? 0.638 11.751 -5.142 1.00 76.44 97 TYR A CA 1
ATOM 742 C C . TYR A 1 97 ? 0.756 11.686 -6.663 1.00 76.44 97 TYR A C 1
ATOM 744 O O . TYR A 1 97 ? 0.363 12.602 -7.385 1.00 76.44 97 TYR A O 1
ATOM 752 N N . GLY A 1 98 ? 1.291 10.579 -7.178 1.00 81.75 98 GLY A N 1
ATOM 753 C CA . GLY A 1 98 ? 1.347 10.337 -8.620 1.00 81.75 98 GLY A CA 1
ATOM 754 C C . GLY A 1 98 ? -0.049 10.184 -9.232 1.00 81.75 98 GLY A C 1
ATOM 755 O O . GLY A 1 98 ? -0.931 9.568 -8.640 1.00 81.75 98 GLY A O 1
ATOM 756 N N . ARG A 1 99 ? -0.248 10.682 -10.460 1.00 86.19 99 ARG A N 1
ATOM 757 C CA . ARG A 1 99 ? -1.523 10.523 -11.199 1.00 86.19 99 ARG A CA 1
ATOM 758 C C . ARG A 1 99 ? -1.831 9.093 -11.642 1.00 86.19 99 ARG A C 1
ATOM 760 O O . ARG A 1 99 ? -2.947 8.802 -12.069 1.00 86.19 99 ARG A O 1
ATOM 767 N N . VAL A 1 100 ? -0.827 8.220 -11.637 1.00 86.25 100 VAL A N 1
ATOM 768 C CA . VAL A 1 100 ? -0.930 6.830 -12.089 1.00 86.25 100 VAL A CA 1
ATOM 769 C C . VAL A 1 100 ? -0.275 5.926 -11.057 1.00 86.25 100 VAL A C 1
ATOM 771 O O . VAL A 1 100 ? 0.777 6.254 -10.517 1.00 86.25 100 VAL A O 1
ATOM 774 N N . THR A 1 101 ? -0.902 4.779 -10.806 1.00 84.50 101 THR A N 1
ATOM 775 C CA . THR A 1 101 ? -0.404 3.748 -9.882 1.00 84.50 101 THR A CA 1
ATOM 776 C C . THR A 1 101 ? 0.495 2.721 -10.585 1.00 84.50 101 THR A C 1
ATOM 778 O O . THR A 1 101 ? 0.364 2.491 -11.792 1.00 84.50 101 THR A O 1
ATOM 781 N N . VAL A 1 102 ? 1.346 2.017 -9.823 1.00 81.81 102 VAL A N 1
ATOM 782 C CA . VAL A 1 102 ? 2.233 0.945 -10.337 1.00 81.81 102 VAL A CA 1
ATOM 783 C C . VAL A 1 102 ? 1.441 -0.111 -11.067 1.00 81.81 102 VAL A C 1
ATOM 785 O O . VAL A 1 102 ? 1.751 -0.450 -12.208 1.00 81.81 102 VAL A O 1
ATOM 788 N N . GLY A 1 103 ? 0.374 -0.584 -10.430 1.00 85.62 103 GLY A N 1
ATOM 789 C CA . GLY A 1 103 ? -0.486 -1.608 -10.988 1.00 85.62 103 GLY A CA 1
ATOM 790 C C . GLY A 1 103 ? -1.112 -1.201 -12.319 1.00 85.62 103 GLY A C 1
ATOM 791 O O . GLY A 1 103 ? -1.195 -2.022 -13.229 1.00 85.62 103 GLY A O 1
ATOM 792 N N . GLN A 1 104 ? -1.544 0.057 -12.467 1.00 87.88 104 GLN A N 1
ATOM 793 C CA . GLN A 1 104 ? -2.098 0.550 -13.734 1.00 87.88 104 GLN A CA 1
ATOM 794 C C . GLN A 1 104 ? -1.046 0.574 -14.842 1.00 87.88 104 GLN A C 1
ATOM 796 O O . GLN A 1 104 ? -1.335 0.135 -15.956 1.00 87.88 104 GLN A O 1
ATOM 801 N N . TRP A 1 105 ? 0.160 1.053 -14.536 1.00 85.06 105 TRP A N 1
ATOM 802 C CA . TRP A 1 105 ? 1.249 1.107 -15.506 1.00 85.06 105 TRP A CA 1
ATOM 803 C C . TRP A 1 105 ? 1.720 -0.294 -15.918 1.00 85.06 105 TRP A C 1
ATOM 805 O O . TRP A 1 105 ? 1.773 -0.602 -17.108 1.00 85.06 105 TRP A O 1
ATOM 815 N N . LEU A 1 106 ? 1.978 -1.177 -14.950 1.00 85.06 106 LEU A N 1
ATOM 816 C CA . LEU A 1 106 ? 2.420 -2.548 -15.214 1.00 85.06 106 LEU A CA 1
ATOM 817 C C . LEU A 1 106 ? 1.367 -3.367 -15.958 1.00 85.06 106 LEU A C 1
ATOM 819 O O . LEU A 1 106 ? 1.705 -4.143 -16.846 1.00 85.06 106 LEU A O 1
ATOM 823 N N . ARG A 1 107 ? 0.079 -3.171 -15.666 1.00 89.00 107 ARG A N 1
ATOM 824 C CA . ARG A 1 107 ? -0.991 -3.861 -16.396 1.00 89.00 107 ARG A CA 1
ATOM 825 C C . ARG A 1 107 ? -1.042 -3.462 -17.873 1.00 89.00 107 ARG A C 1
ATOM 827 O O . ARG A 1 107 ? -1.493 -4.254 -18.698 1.00 89.00 107 ARG A O 1
ATOM 834 N N . ALA A 1 108 ? -0.603 -2.251 -18.217 1.00 87.12 108 ALA A N 1
ATOM 835 C CA . ALA A 1 108 ? -0.534 -1.810 -19.606 1.00 87.12 108 ALA A CA 1
ATOM 836 C C . ALA A 1 108 ? 0.617 -2.477 -20.381 1.00 87.12 108 ALA A C 1
ATOM 838 O O . ALA A 1 108 ? 0.540 -2.584 -21.604 1.00 87.12 108 ALA A O 1
ATOM 839 N N . THR A 1 109 ? 1.667 -2.931 -19.690 1.00 84.25 109 THR A N 1
ATOM 840 C CA . THR A 1 109 ? 2.881 -3.497 -20.301 1.00 84.25 109 THR A CA 1
ATOM 841 C C . THR A 1 109 ? 2.985 -5.018 -20.168 1.00 84.25 109 THR A C 1
ATOM 843 O O . THR A 1 109 ? 3.618 -5.653 -21.009 1.00 84.25 109 THR A O 1
ATOM 846 N N . VAL A 1 110 ? 2.338 -5.619 -19.164 1.00 86.38 110 VAL A N 1
ATOM 847 C CA . VAL A 1 110 ? 2.373 -7.059 -18.871 1.00 86.38 110 VAL A CA 1
ATOM 848 C C . VAL A 1 110 ? 0.968 -7.665 -19.028 1.00 86.38 110 VAL A C 1
ATOM 850 O O . VAL A 1 110 ? 0.106 -7.469 -18.165 1.00 86.38 110 VAL A O 1
ATOM 853 N N . PRO A 1 111 ? 0.699 -8.420 -20.114 1.00 87.44 111 PRO A N 1
ATOM 854 C CA . PRO A 1 111 ? -0.601 -9.049 -20.332 1.00 87.44 111 PRO A CA 1
ATOM 855 C C . PRO A 1 111 ? -0.989 -10.008 -19.203 1.00 87.44 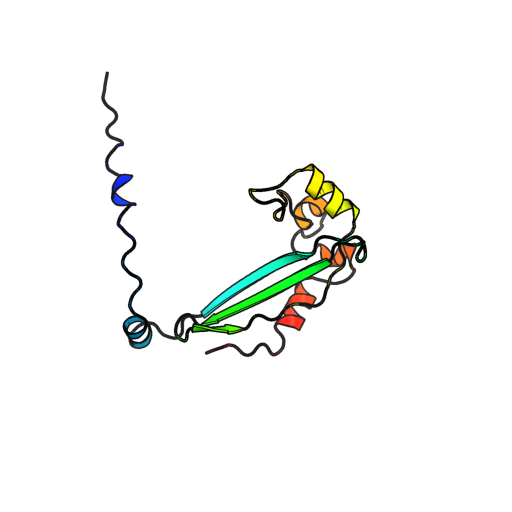111 PRO A C 1
ATOM 857 O O . PRO A 1 111 ? -0.201 -10.856 -18.795 1.00 87.44 111 PRO A O 1
ATOM 860 N N . GLY A 1 112 ? -2.232 -9.898 -18.727 1.00 87.19 112 GLY A N 1
ATOM 861 C CA . GLY A 1 112 ? -2.771 -10.773 -17.681 1.00 87.19 112 GLY A CA 1
ATOM 862 C C . GLY A 1 112 ? -2.329 -10.430 -16.256 1.00 87.19 112 GLY A C 1
ATOM 863 O O . GLY A 1 112 ? -2.751 -11.117 -15.331 1.00 87.19 112 GLY A O 1
ATOM 864 N N . LEU A 1 113 ? -1.534 -9.370 -16.063 1.00 90.25 113 LEU A N 1
ATOM 865 C CA . LEU A 1 113 ? -1.132 -8.910 -14.736 1.00 90.25 113 LEU A CA 1
ATOM 866 C C . LEU A 1 113 ? -2.335 -8.379 -13.945 1.00 90.25 113 LEU A C 1
ATOM 868 O O . LEU A 1 113 ? -3.096 -7.528 -14.425 1.00 90.25 113 LEU A O 1
ATOM 872 N N . ASP A 1 114 ? -2.475 -8.853 -12.708 1.00 91.19 114 ASP A N 1
ATOM 873 C CA . ASP A 1 114 ? -3.366 -8.236 -11.736 1.00 91.19 114 ASP A CA 1
ATOM 874 C C . ASP A 1 114 ? -2.728 -6.949 -11.212 1.00 91.19 114 ASP A C 1
ATOM 876 O O . ASP A 1 114 ? -1.671 -6.955 -10.586 1.00 91.19 114 ASP A O 1
ATOM 880 N N . LYS A 1 115 ? -3.395 -5.822 -11.463 1.00 89.25 115 LYS A N 1
ATOM 881 C CA . LYS A 1 115 ? -2.931 -4.511 -11.008 1.00 89.25 115 LYS A CA 1
ATOM 882 C C . LYS A 1 115 ? -2.873 -4.397 -9.481 1.00 89.25 115 LYS A C 1
ATOM 884 O O . LYS A 1 115 ? -2.194 -3.504 -8.995 1.00 89.25 115 LYS A O 1
ATOM 889 N N . ALA A 1 116 ? -3.625 -5.209 -8.739 1.00 89.31 116 ALA A N 1
ATOM 890 C CA . ALA A 1 116 ? -3.628 -5.185 -7.278 1.00 89.31 116 ALA A CA 1
ATOM 891 C C . ALA A 1 116 ? -2.533 -6.075 -6.667 1.00 89.31 116 ALA A C 1
ATOM 893 O O . ALA A 1 116 ? -2.156 -5.853 -5.522 1.00 89.31 116 ALA A O 1
ATOM 894 N N . ASP A 1 117 ? -2.009 -7.033 -7.436 1.00 91.31 117 ASP A N 1
ATOM 895 C CA . ASP A 1 117 ? -0.978 -7.989 -7.015 1.00 91.31 117 ASP A CA 1
ATOM 896 C C . ASP A 1 117 ? 0.259 -7.915 -7.921 1.00 91.31 117 ASP A C 1
ATOM 898 O O . ASP A 1 117 ? 0.884 -8.910 -8.290 1.00 91.31 117 ASP A O 1
ATOM 902 N N . TRP A 1 118 ? 0.596 -6.698 -8.342 1.00 89.62 118 TRP A N 1
ATOM 903 C CA . TRP A 1 118 ? 1.705 -6.456 -9.256 1.00 89.62 118 TRP A CA 1
ATOM 904 C C . TRP A 1 118 ? 3.064 -6.832 -8.641 1.00 89.62 118 TRP A C 1
ATOM 906 O O . TRP A 1 118 ? 3.987 -7.205 -9.373 1.00 89.62 118 TRP A O 1
ATOM 916 N N . ASP A 1 119 ? 3.165 -6.796 -7.306 1.00 89.69 119 ASP A N 1
ATOM 917 C CA . ASP A 1 119 ? 4.330 -7.220 -6.524 1.00 89.69 119 ASP A CA 1
ATOM 918 C C . ASP A 1 119 ? 4.729 -8.669 -6.839 1.00 89.69 119 ASP A C 1
ATOM 920 O O . ASP A 1 119 ? 5.920 -8.980 -6.944 1.00 89.69 119 ASP A O 1
ATOM 924 N N . ALA A 1 120 ? 3.750 -9.549 -7.089 1.00 91.19 120 ALA A N 1
ATOM 925 C CA . ALA A 1 120 ? 4.004 -10.957 -7.387 1.00 91.19 120 ALA A CA 1
ATOM 926 C C . ALA A 1 120 ? 4.871 -11.127 -8.641 1.00 91.19 120 ALA A C 1
ATOM 928 O O . ALA A 1 120 ? 5.670 -12.059 -8.734 1.00 91.19 120 ALA A O 1
ATOM 929 N N . VAL A 1 121 ? 4.734 -10.206 -9.598 1.00 86.25 121 VAL A N 1
ATOM 930 C CA . VAL A 1 121 ? 5.444 -10.250 -10.877 1.00 86.25 121 VAL A CA 1
ATOM 931 C C . VAL A 1 121 ? 6.818 -9.593 -10.787 1.00 86.25 121 VAL A C 1
ATOM 933 O O . VAL A 1 121 ? 7.771 -10.112 -11.363 1.00 86.25 121 VAL A O 1
ATOM 936 N N . VAL A 1 122 ? 6.941 -8.461 -10.090 1.00 83.44 122 VAL A N 1
ATOM 937 C CA . VAL A 1 122 ? 8.182 -7.659 -10.127 1.00 83.44 122 VAL A CA 1
ATOM 938 C C . VAL A 1 122 ? 9.070 -7.816 -8.896 1.00 83.44 122 VAL A C 1
ATOM 940 O O . VAL A 1 122 ? 10.281 -7.647 -9.007 1.00 83.44 122 VAL A O 1
ATOM 943 N N . ALA A 1 123 ? 8.488 -8.155 -7.746 1.00 84.19 123 ALA A N 1
ATOM 944 C CA . ALA A 1 123 ? 9.193 -8.383 -6.487 1.00 84.19 123 ALA A CA 1
ATOM 945 C C . ALA A 1 123 ? 9.198 -9.870 -6.082 1.00 84.19 123 ALA A C 1
ATOM 947 O O . ALA A 1 123 ? 9.891 -10.250 -5.141 1.00 84.19 123 ALA A O 1
ATOM 948 N N . GLY A 1 124 ? 8.453 -10.724 -6.796 1.00 89.12 124 GLY A N 1
ATOM 949 C CA . GLY A 1 124 ? 8.365 -12.161 -6.519 1.00 89.12 124 GLY A CA 1
ATOM 950 C C . GLY A 1 124 ? 7.592 -12.495 -5.241 1.00 89.12 124 GLY A C 1
ATOM 951 O O . GLY A 1 124 ? 7.676 -13.621 -4.752 1.00 89.12 124 GLY A O 1
ATOM 952 N N . VAL A 1 125 ? 6.850 -11.530 -4.694 1.00 91.19 125 VAL A N 1
ATOM 953 C CA . VAL A 1 125 ? 6.068 -11.667 -3.463 1.00 91.19 125 VAL A CA 1
ATOM 954 C C . VAL A 1 125 ? 4.659 -11.134 -3.695 1.00 91.19 125 VAL A C 1
ATOM 956 O O . VAL A 1 125 ? 4.494 -10.054 -4.241 1.00 91.19 125 VAL A O 1
ATOM 959 N N . SER A 1 126 ? 3.633 -11.892 -3.307 1.00 93.50 126 SER A N 1
ATOM 960 C CA . SER A 1 126 ? 2.243 -11.461 -3.494 1.00 93.50 126 SER A CA 1
ATOM 961 C C . SER A 1 126 ? 1.827 -10.450 -2.427 1.00 93.50 126 SER A C 1
ATOM 963 O O . SER A 1 126 ? 2.010 -10.691 -1.230 1.00 93.50 126 SER A O 1
ATOM 965 N N . ARG A 1 127 ? 1.169 -9.370 -2.854 1.00 92.69 127 ARG A N 1
ATOM 966 C CA . ARG A 1 127 ? 0.476 -8.405 -1.999 1.00 92.69 127 ARG A CA 1
ATOM 967 C C . ARG A 1 127 ? -0.481 -9.094 -1.043 1.00 92.69 127 ARG A C 1
ATOM 969 O O . ARG A 1 127 ? -0.559 -8.736 0.130 1.00 92.69 127 ARG A O 1
ATOM 976 N N . TYR A 1 128 ? -1.225 -10.076 -1.539 1.00 94.19 128 TYR A N 1
ATOM 977 C CA . TYR A 1 128 ? -2.219 -10.771 -0.735 1.00 94.19 128 TYR A CA 1
ATOM 978 C C . TYR A 1 128 ? -1.570 -11.567 0.391 1.00 94.19 128 TYR A C 1
ATOM 980 O O . TYR A 1 128 ? -2.067 -11.541 1.515 1.00 94.19 128 TYR A O 1
ATOM 988 N N . GLU A 1 129 ? -0.433 -12.212 0.128 1.00 95.00 129 GLU A N 1
ATOM 989 C CA . GLU A 1 129 ? 0.313 -12.908 1.176 1.00 95.00 129 GLU A CA 1
ATOM 990 C C . GLU A 1 129 ? 0.970 -11.922 2.152 1.00 95.00 129 GLU A C 1
ATOM 992 O O . GLU A 1 129 ? 0.890 -12.144 3.357 1.00 95.00 129 GLU A O 1
ATOM 997 N N . LEU A 1 130 ? 1.506 -10.788 1.681 1.00 94.12 130 LEU A N 1
ATOM 998 C CA . LEU A 1 130 ? 2.022 -9.727 2.558 1.00 94.12 130 LEU A CA 1
ATOM 999 C C . LEU A 1 130 ? 0.946 -9.198 3.515 1.00 94.12 130 LEU A C 1
ATOM 1001 O O . LEU A 1 130 ? 1.169 -9.126 4.724 1.00 94.12 130 LEU A O 1
ATOM 1005 N N . LEU A 1 131 ? -0.244 -8.869 3.010 1.00 94.31 131 LEU A N 1
ATOM 1006 C CA . LEU A 1 131 ? -1.354 -8.371 3.830 1.00 94.31 131 LEU A CA 1
ATOM 1007 C C . LEU A 1 131 ? -1.907 -9.445 4.773 1.00 94.31 131 LEU A C 1
ATOM 1009 O O . LEU A 1 131 ? -2.254 -9.160 5.919 1.00 94.31 131 LEU A O 1
ATOM 1013 N N . LYS A 1 132 ? -1.957 -10.699 4.326 1.00 95.00 132 LYS A N 1
ATOM 1014 C CA . LYS A 1 132 ? -2.348 -11.842 5.155 1.00 95.00 132 LYS A CA 1
ATOM 1015 C C . LYS A 1 132 ? -1.355 -12.092 6.287 1.00 95.00 132 LYS A C 1
ATOM 1017 O O . LYS A 1 132 ? -1.781 -12.365 7.403 1.00 95.00 132 LYS A O 1
ATOM 1022 N N . GLU A 1 133 ? -0.052 -11.973 6.038 1.00 95.19 133 GLU A N 1
ATOM 1023 C CA . GLU A 1 133 ? 0.961 -11.999 7.099 1.00 95.19 133 GLU A CA 1
ATOM 1024 C C . GLU A 1 133 ? 0.794 -10.816 8.057 1.00 95.19 133 GLU A C 1
ATOM 1026 O O . GLU A 1 133 ? 0.831 -11.007 9.267 1.00 95.19 133 GLU A O 1
ATOM 1031 N N . THR A 1 134 ? 0.547 -9.618 7.526 1.00 93.81 134 THR A N 1
ATOM 1032 C CA . THR A 1 134 ? 0.385 -8.375 8.305 1.00 93.81 134 THR A CA 1
ATOM 1033 C C . THR A 1 134 ? -0.823 -8.426 9.238 1.00 93.81 134 THR A C 1
ATOM 1035 O O . THR A 1 134 ? -0.785 -7.935 10.362 1.00 93.81 134 THR A O 1
ATOM 1038 N N . THR A 1 135 ? -1.907 -9.051 8.783 1.00 94.69 135 THR A N 1
ATOM 1039 C CA . THR A 1 135 ? -3.144 -9.213 9.559 1.00 94.69 135 THR A CA 1
ATOM 1040 C C . THR A 1 135 ? -3.121 -10.443 10.464 1.00 94.69 135 THR A C 1
ATOM 1042 O O . THR A 1 135 ? -4.003 -10.608 11.311 1.00 94.69 135 THR A O 1
ATOM 1045 N N . LYS A 1 136 ? -2.109 -11.311 10.339 1.00 93.81 136 LYS A N 1
ATOM 1046 C CA . LYS A 1 136 ? -1.973 -12.511 11.162 1.00 93.81 136 LYS A CA 1
ATOM 1047 C C . LYS A 1 136 ? -1.648 -12.122 12.603 1.00 93.81 136 LYS A C 1
ATOM 1049 O O . LYS A 1 136 ? -0.522 -11.763 12.925 1.00 93.81 136 LYS A O 1
ATOM 1054 N N . GLY A 1 137 ? -2.635 -12.268 13.482 1.00 85.06 137 GLY A N 1
ATOM 1055 C CA . GLY A 1 137 ? -2.505 -11.891 14.891 1.00 85.06 137 GLY A CA 1
ATOM 1056 C C . GLY A 1 137 ? -2.795 -10.417 15.161 1.00 85.06 137 GLY A C 1
ATOM 1057 O O . GLY A 1 137 ? -2.495 -9.946 16.252 1.00 85.06 137 GLY A O 1
ATOM 1058 N N . LEU A 1 138 ? -3.388 -9.699 14.199 1.00 92.50 138 LEU A N 1
ATOM 1059 C CA . LEU A 1 138 ? -3.922 -8.367 14.451 1.00 92.50 138 LEU A CA 1
ATOM 1060 C C . LEU A 1 138 ? -5.041 -8.458 15.496 1.00 92.50 138 LEU A C 1
ATOM 1062 O O . LEU A 1 138 ? -6.084 -9.069 15.251 1.00 92.50 138 LEU A O 1
ATOM 1066 N N . GLU A 1 139 ? -4.820 -7.852 16.659 1.00 93.62 139 GLU A N 1
ATOM 1067 C CA . GLU A 1 139 ? -5.840 -7.740 17.696 1.00 93.62 139 GLU A CA 1
ATOM 1068 C C . GLU A 1 139 ? -6.847 -6.661 17.299 1.00 93.62 139 GLU A C 1
ATOM 1070 O O . GLU A 1 139 ? -6.510 -5.483 17.181 1.00 93.62 139 GLU A O 1
ATOM 1075 N N . ILE A 1 140 ? -8.091 -7.075 17.059 1.00 92.81 140 ILE A N 1
ATOM 1076 C CA . ILE A 1 140 ? -9.172 -6.144 16.743 1.00 92.81 140 ILE A CA 1
ATOM 1077 C C . ILE A 1 140 ? -9.521 -5.353 18.012 1.00 92.81 140 ILE A C 1
ATOM 1079 O O . ILE A 1 140 ? -9.819 -5.975 19.037 1.00 92.81 140 ILE A O 1
ATOM 1083 N N . PRO A 1 141 ? -9.525 -4.009 17.961 1.00 90.62 141 PRO A N 1
ATOM 1084 C CA . PRO A 1 141 ? -9.981 -3.191 19.074 1.00 90.62 141 PRO A CA 1
ATOM 1085 C C . PRO A 1 141 ? -11.512 -3.278 19.155 1.00 90.62 141 PRO A C 1
ATOM 1087 O O . PRO A 1 141 ? -12.200 -2.547 18.453 1.00 90.62 141 PRO A O 1
ATOM 1090 N N . TRP A 1 142 ? -12.058 -4.211 19.935 1.00 89.44 142 TRP A N 1
ATOM 1091 C CA . TRP A 1 142 ? -13.512 -4.417 20.083 1.00 89.44 142 TRP A CA 1
ATOM 1092 C C . TRP A 1 142 ? -14.218 -3.354 20.925 1.00 89.44 142 TRP A C 1
ATOM 1094 O O . TRP A 1 142 ? -13.566 -2.767 21.813 1.00 89.44 142 TRP A O 1
#

Radius of gyration: 21.66 Å; chains: 1; bounding box: 60×45×48 Å

Secondary structure (DSSP, 8-state):
------SSTTTGGG--------HHHHTTTS---EEEEEEEEEEPP-SS--S-EEEEEEEEEETTT--EE-PBPPPEEPPHHHHHHHHHH-BSSSTTSBSS-HHHHHHHHSTT--TTSTHHHHTSS-HHHHHHHHHTT-----